Protein AF-A0A8B1NQU3-F1 (afdb_monomer_lite)

Structure (mmCIF, N/CA/C/O backbone):
data_AF-A0A8B1NQU3-F1
#
_entry.id   AF-A0A8B1NQU3-F1
#
loop_
_atom_site.group_PDB
_atom_site.id
_atom_site.type_symbol
_atom_site.label_atom_id
_atom_site.label_alt_id
_atom_site.label_comp_id
_atom_site.label_asym_id
_atom_site.label_entity_id
_atom_site.label_seq_id
_atom_site.pdbx_PDB_ins_code
_atom_site.Cartn_x
_atom_site.Cartn_y
_atom_site.Cartn_z
_atom_site.occupancy
_atom_site.B_iso_or_equiv
_atom_site.auth_seq_id
_atom_site.auth_comp_id
_atom_site.auth_asym_id
_atom_site.auth_atom_id
_atom_site.pdbx_PDB_model_num
ATOM 1 N N . MET A 1 1 ? -19.460 0.737 17.558 1.00 51.22 1 MET A N 1
ATOM 2 C CA . MET A 1 1 ? -18.807 1.732 16.682 1.00 51.22 1 MET A CA 1
ATOM 3 C C . MET A 1 1 ? -18.281 0.979 15.476 1.00 51.22 1 MET A C 1
ATOM 5 O O . MET A 1 1 ? -17.712 -0.087 15.680 1.00 51.22 1 MET A O 1
ATOM 9 N N . ALA A 1 2 ? -18.548 1.450 14.258 1.00 64.56 2 ALA A N 1
ATOM 10 C CA . ALA A 1 2 ? -17.930 0.870 13.068 1.00 64.56 2 ALA A CA 1
ATOM 11 C C . ALA A 1 2 ? -16.433 1.213 13.084 1.00 64.56 2 ALA A C 1
ATOM 13 O O . ALA A 1 2 ? -16.068 2.323 13.468 1.00 64.56 2 ALA A O 1
ATOM 14 N N . LEU A 1 3 ? -15.572 0.253 12.743 1.00 79.81 3 LEU A N 1
ATOM 15 C CA . LEU A 1 3 ? -14.156 0.536 12.529 1.00 79.81 3 LEU A CA 1
ATOM 16 C C . LEU A 1 3 ? -14.033 1.269 11.195 1.00 79.81 3 LEU A C 1
ATOM 18 O O . LEU A 1 3 ? -14.429 0.735 10.161 1.00 79.81 3 LEU A O 1
ATOM 22 N N . GLU A 1 4 ? -13.497 2.483 11.227 1.00 89.94 4 GLU A N 1
ATOM 23 C CA . GLU A 1 4 ? -13.292 3.309 10.040 1.00 89.94 4 GLU A CA 1
ATOM 24 C C . GLU A 1 4 ? -11.803 3.622 9.883 1.00 89.94 4 GLU A C 1
ATOM 26 O O . GLU A 1 4 ? -11.109 3.927 10.857 1.00 89.94 4 GLU A O 1
ATOM 31 N N . VAL A 1 5 ? -11.308 3.525 8.649 1.00 93.44 5 VAL A N 1
ATOM 32 C CA . VAL A 1 5 ? -9.937 3.911 8.291 1.00 93.44 5 VAL A CA 1
ATOM 33 C C . VAL A 1 5 ? -9.846 5.432 8.218 1.00 93.44 5 VAL A C 1
ATOM 35 O O . VAL A 1 5 ? -10.751 6.084 7.697 1.00 93.44 5 VAL A O 1
ATOM 38 N N . SER A 1 6 ? -8.741 5.992 8.710 1.00 94.12 6 SER A N 1
ATOM 39 C CA . SER A 1 6 ? -8.513 7.435 8.705 1.00 94.12 6 SER A CA 1
ATOM 40 C C . SER A 1 6 ? -8.539 8.013 7.280 1.00 94.12 6 SER A C 1
ATOM 42 O O . SER A 1 6 ? -7.846 7.498 6.395 1.00 94.12 6 SER A O 1
ATOM 44 N N . PRO A 1 7 ? -9.280 9.107 7.024 1.00 92.06 7 PRO A N 1
ATOM 45 C CA . PRO A 1 7 ? -9.211 9.808 5.745 1.00 92.06 7 PRO A CA 1
ATOM 46 C C . PRO A 1 7 ? -7.829 10.437 5.509 1.00 92.06 7 PRO A C 1
ATOM 48 O O . PRO A 1 7 ? -7.373 10.446 4.368 1.00 92.06 7 PRO A O 1
ATOM 51 N N . GLU A 1 8 ? -7.129 10.869 6.565 1.00 94.69 8 GLU A N 1
ATOM 52 C CA . GLU A 1 8 ? -5.767 11.426 6.479 1.00 94.69 8 GLU A CA 1
ATOM 53 C C . GLU A 1 8 ? -4.772 10.387 5.934 1.00 94.69 8 GLU A C 1
ATOM 55 O O . GLU A 1 8 ? -3.890 10.718 5.145 1.00 94.69 8 GLU A O 1
ATOM 60 N N . LEU A 1 9 ? -4.963 9.097 6.241 1.00 96.06 9 LEU A N 1
ATOM 61 C CA . LEU A 1 9 ? -4.114 8.037 5.690 1.00 96.06 9 LEU A CA 1
ATOM 62 C C . LEU A 1 9 ? -4.164 7.987 4.154 1.00 96.06 9 LEU A C 1
ATOM 64 O O . LEU A 1 9 ? -3.147 7.718 3.514 1.00 96.06 9 LEU A O 1
ATOM 68 N N . ARG A 1 10 ? -5.328 8.259 3.543 1.00 93.81 10 ARG A N 1
ATOM 69 C CA . ARG A 1 10 ? -5.454 8.315 2.073 1.00 93.81 10 ARG A CA 1
ATOM 70 C C . ARG A 1 10 ? -4.593 9.422 1.486 1.00 93.81 10 ARG A C 1
ATOM 72 O O . ARG A 1 10 ? -4.075 9.253 0.386 1.00 93.81 10 ARG A O 1
ATOM 79 N N . GLU A 1 11 ? -4.481 10.546 2.183 1.00 93.62 11 GLU A N 1
ATOM 80 C CA . GLU A 1 11 ? -3.682 11.686 1.743 1.00 93.62 11 GLU A CA 1
ATOM 81 C C . GLU A 1 11 ? -2.196 11.349 1.819 1.00 93.62 11 GLU A C 1
ATOM 83 O O . GLU A 1 11 ? -1.505 11.474 0.810 1.00 93.62 11 GLU A O 1
ATOM 88 N N . ILE A 1 12 ? -1.744 10.792 2.949 1.00 95.94 12 ILE A N 1
ATOM 89 C CA . ILE A 1 12 ? -0.355 10.347 3.132 1.00 95.94 12 ILE A CA 1
ATOM 90 C C . ILE A 1 12 ? 0.015 9.313 2.059 1.00 95.94 12 ILE A C 1
ATOM 92 O O . ILE A 1 12 ? 1.023 9.444 1.371 1.00 95.94 12 ILE A O 1
ATOM 96 N N . LEU A 1 13 ? -0.816 8.290 1.840 1.00 95.94 13 LEU A N 1
ATOM 97 C CA . LEU A 1 13 ? -0.531 7.255 0.841 1.00 95.94 13 LEU A CA 1
ATOM 98 C C . LEU A 1 13 ? -0.492 7.783 -0.602 1.00 95.94 13 LEU A C 1
ATOM 100 O O . LEU A 1 13 ? 0.149 7.166 -1.445 1.00 95.94 13 LEU A O 1
ATOM 104 N N . ARG A 1 14 ? -1.147 8.904 -0.918 1.00 94.50 14 ARG A N 1
ATOM 105 C CA . ARG A 1 14 ? -1.109 9.493 -2.270 1.00 94.50 14 ARG A CA 1
ATOM 106 C C . ARG A 1 14 ? 0.200 10.205 -2.590 1.00 94.50 14 ARG A C 1
ATOM 108 O O . ARG A 1 14 ? 0.474 10.436 -3.769 1.00 94.50 14 ARG A O 1
ATOM 115 N N . GLU A 1 15 ? 0.993 10.555 -1.583 1.00 95.31 15 GLU A N 1
ATOM 116 C CA . GLU A 1 15 ? 2.308 11.149 -1.806 1.00 95.31 15 GLU A CA 1
ATOM 117 C C . GLU A 1 15 ? 3.205 10.177 -2.591 1.00 95.31 15 GLU A C 1
ATOM 119 O O . GLU A 1 15 ? 3.279 8.991 -2.244 1.00 95.31 15 GLU A O 1
ATOM 124 N N . PRO A 1 16 ? 3.891 10.644 -3.651 1.00 95.38 16 PRO A N 1
ATOM 125 C CA . PRO A 1 16 ? 4.847 9.821 -4.377 1.00 95.38 16 PRO A CA 1
ATOM 126 C C . PRO A 1 16 ? 5.971 9.312 -3.470 1.00 95.38 16 PRO A C 1
ATOM 128 O O . PRO A 1 16 ? 6.428 10.016 -2.572 1.00 95.38 16 PRO A O 1
ATOM 131 N N . PHE A 1 17 ? 6.451 8.101 -3.740 1.00 95.31 17 PHE A N 1
ATOM 132 C CA . PHE A 1 17 ? 7.541 7.471 -2.995 1.00 95.31 17 PHE A CA 1
ATOM 133 C C . PHE A 1 17 ? 8.476 6.701 -3.937 1.00 95.31 17 PHE A C 1
ATOM 135 O O . PHE A 1 17 ? 8.124 6.404 -5.080 1.00 95.31 17 PHE A O 1
ATOM 142 N N . GLY A 1 18 ? 9.692 6.401 -3.476 1.00 91.25 18 GLY A N 1
ATOM 143 C CA . GLY A 1 18 ? 10.758 5.877 -4.338 1.00 91.25 18 GLY A CA 1
ATOM 144 C C . GLY A 1 18 ? 11.301 6.942 -5.302 1.00 91.25 18 GLY A C 1
ATOM 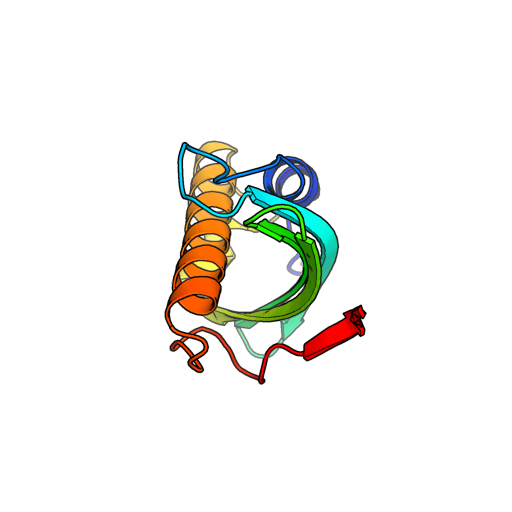145 O O . GLY A 1 18 ? 11.325 8.126 -4.974 1.00 91.25 18 GLY A O 1
ATOM 146 N N . GLY A 1 19 ? 11.742 6.529 -6.493 1.00 84.06 19 GLY A N 1
ATOM 147 C CA . GLY A 1 19 ? 12.132 7.448 -7.573 1.00 84.06 19 GLY A CA 1
ATOM 148 C C . GLY A 1 19 ? 13.547 8.035 -7.488 1.00 84.06 19 GLY A C 1
ATOM 149 O O . GLY A 1 19 ? 13.813 9.064 -8.105 1.00 84.06 19 GLY A O 1
ATOM 150 N N . GLY A 1 20 ? 14.456 7.400 -6.742 1.00 81.94 20 GLY A N 1
ATOM 151 C CA . GLY A 1 20 ? 15.888 7.729 -6.768 1.00 81.94 20 GLY A CA 1
ATOM 152 C C . GLY A 1 20 ? 16.592 7.258 -8.049 1.00 81.94 20 GLY A C 1
ATOM 153 O O . GLY A 1 20 ? 16.014 6.544 -8.868 1.00 81.94 20 GLY A O 1
ATOM 154 N N . GLU A 1 21 ? 17.867 7.614 -8.213 1.00 80.44 21 GLU A N 1
ATOM 155 C CA . GLU A 1 21 ? 18.668 7.189 -9.368 1.00 80.44 21 GLU A CA 1
ATOM 156 C C . GLU A 1 21 ? 18.670 5.654 -9.496 1.00 80.44 21 GLU A C 1
ATOM 158 O O . GLU A 1 21 ? 18.930 4.934 -8.531 1.00 80.44 21 GLU A O 1
ATOM 163 N N . GLY A 1 22 ? 18.286 5.150 -10.673 1.00 82.25 22 GLY A N 1
ATOM 164 C CA . GLY A 1 22 ? 18.177 3.713 -10.945 1.00 82.25 22 GLY A CA 1
ATOM 165 C C . GLY A 1 22 ? 16.995 2.989 -10.282 1.00 82.25 22 GLY A C 1
ATOM 166 O O . GLY A 1 22 ? 16.868 1.779 -10.474 1.00 82.25 22 GLY A O 1
ATOM 167 N N . ASN A 1 23 ? 16.117 3.691 -9.555 1.00 89.25 23 ASN A N 1
ATOM 168 C CA . ASN A 1 23 ? 15.001 3.100 -8.815 1.00 89.25 23 ASN A CA 1
ATOM 169 C C . ASN A 1 23 ? 13.628 3.488 -9.397 1.00 89.25 23 ASN A C 1
ATOM 171 O O . ASN A 1 23 ? 13.460 4.589 -9.922 1.00 89.25 23 ASN A O 1
ATOM 175 N N . PRO A 1 24 ? 12.625 2.599 -9.305 1.00 93.62 24 PRO A N 1
ATOM 176 C CA . PRO A 1 24 ? 11.250 2.907 -9.693 1.00 93.62 24 PRO A CA 1
ATOM 177 C C . PRO A 1 24 ? 10.645 4.012 -8.817 1.00 93.62 24 PRO A C 1
ATOM 179 O O . PRO A 1 24 ? 10.860 4.054 -7.604 1.00 93.62 24 PRO A O 1
ATOM 182 N N . GLY A 1 25 ? 9.877 4.906 -9.439 1.00 96.06 25 GLY A N 1
ATOM 183 C CA . GLY A 1 25 ? 9.006 5.863 -8.755 1.00 96.06 25 GLY A CA 1
ATOM 184 C C . GLY A 1 25 ? 7.582 5.327 -8.663 1.00 96.06 25 GLY A C 1
ATOM 185 O O . GLY A 1 25 ? 7.070 4.773 -9.633 1.00 96.06 25 GLY A O 1
ATOM 186 N N . PHE A 1 26 ? 6.929 5.509 -7.519 1.00 96.62 26 PHE A N 1
ATOM 187 C CA . PHE A 1 26 ? 5.595 4.981 -7.243 1.00 96.62 26 PHE A CA 1
ATOM 188 C C . PHE A 1 26 ? 4.629 6.103 -6.866 1.00 96.62 26 PHE A C 1
ATOM 190 O O . PHE A 1 26 ? 4.998 7.077 -6.210 1.00 96.62 26 PHE A O 1
ATOM 197 N N . SER A 1 27 ? 3.363 5.959 -7.255 1.00 96.88 27 SER A N 1
ATOM 198 C CA . SER A 1 27 ? 2.274 6.821 -6.783 1.00 96.88 27 SER A CA 1
ATOM 199 C C . SER A 1 27 ? 0.949 6.069 -6.798 1.00 96.88 27 SER A C 1
ATOM 201 O O . SER A 1 27 ? 0.630 5.398 -7.781 1.00 96.88 27 SER A O 1
ATOM 203 N N . PHE A 1 28 ? 0.149 6.191 -5.740 1.00 96.75 28 PHE A N 1
ATOM 204 C CA . PHE A 1 28 ? -1.203 5.637 -5.729 1.00 96.75 28 PHE A CA 1
ATOM 205 C C . PHE A 1 28 ? -2.197 6.608 -6.379 1.00 96.75 28 PHE A C 1
ATOM 207 O O . PHE A 1 28 ? -2.242 7.794 -6.058 1.00 96.75 28 PHE A O 1
ATOM 214 N N . ARG A 1 29 ? -3.017 6.094 -7.298 1.00 94.44 29 ARG A N 1
ATOM 215 C CA . ARG A 1 29 ? -4.103 6.821 -7.976 1.00 94.44 29 ARG A CA 1
ATOM 216 C C . ARG A 1 29 ? -5.432 6.615 -7.269 1.00 94.44 29 ARG A C 1
ATOM 218 O O . ARG A 1 29 ? -6.147 7.572 -6.981 1.00 94.44 29 ARG A O 1
ATOM 225 N N . GLU A 1 30 ? -5.718 5.364 -6.945 1.00 95.31 30 GLU A N 1
ATOM 226 C CA . GLU A 1 30 ? -6.930 4.935 -6.258 1.00 95.31 30 GLU A CA 1
ATOM 227 C C . GLU A 1 30 ? -6.534 4.060 -5.076 1.00 95.31 30 GLU A C 1
ATOM 229 O O . GLU A 1 30 ? -5.560 3.309 -5.154 1.00 95.31 30 GLU A O 1
ATOM 234 N N . ILE A 1 31 ? -7.264 4.196 -3.970 1.00 95.94 31 ILE A N 1
ATOM 235 C CA . ILE A 1 31 ? -7.050 3.412 -2.755 1.00 95.94 31 ILE A CA 1
ATOM 236 C C . ILE A 1 31 ? -8.425 3.057 -2.200 1.00 95.94 31 ILE A C 1
ATOM 238 O O . ILE A 1 31 ? -9.233 3.939 -1.887 1.00 95.94 31 ILE A O 1
ATOM 242 N N . GLU A 1 32 ? -8.684 1.766 -2.071 1.00 95.31 32 GLU A N 1
ATOM 243 C CA . GLU A 1 32 ? -9.871 1.214 -1.430 1.00 95.31 32 GLU A CA 1
ATOM 244 C C . GLU A 1 32 ? -9.457 0.516 -0.136 1.00 95.31 32 GLU A C 1
ATOM 246 O O . GLU A 1 32 ? -8.423 -0.148 -0.088 1.00 95.31 32 GLU A O 1
ATOM 251 N N . PHE A 1 33 ? -10.271 0.666 0.906 1.00 95.06 33 PHE A N 1
ATOM 252 C CA . PHE A 1 33 ? -10.068 0.012 2.193 1.00 95.06 33 PHE A CA 1
ATOM 253 C C . PHE A 1 33 ? -11.311 -0.779 2.560 1.00 95.06 33 PHE A C 1
ATOM 255 O O . PHE A 1 33 ? -12.422 -0.252 2.484 1.00 95.06 33 PHE A O 1
ATOM 262 N N . ILE A 1 34 ? -11.112 -2.020 2.985 1.00 93.75 34 ILE A N 1
ATOM 263 C CA . ILE A 1 34 ? -12.171 -2.912 3.442 1.00 93.75 34 ILE A CA 1
ATOM 264 C C . ILE A 1 34 ? -11.683 -3.561 4.735 1.00 93.75 34 ILE A C 1
ATOM 266 O O . ILE A 1 34 ? -10.687 -4.278 4.725 1.00 93.75 34 ILE A O 1
ATOM 270 N N . ILE A 1 35 ? -12.376 -3.309 5.846 1.00 92.38 35 ILE A N 1
ATOM 271 C CA . ILE A 1 35 ? -12.133 -4.021 7.105 1.00 92.38 35 ILE A CA 1
ATOM 272 C C . ILE A 1 35 ? -13.134 -5.172 7.186 1.00 92.38 35 ILE A C 1
ATOM 274 O O . ILE A 1 35 ? -14.341 -4.939 7.235 1.00 92.38 35 ILE A O 1
ATOM 278 N N . ALA A 1 36 ? -12.632 -6.403 7.197 1.00 89.00 36 ALA A N 1
ATOM 279 C CA . ALA A 1 36 ? -13.431 -7.618 7.319 1.00 89.00 36 ALA A CA 1
ATOM 280 C C . ALA A 1 36 ? -12.634 -8.686 8.075 1.00 89.00 36 ALA A C 1
ATOM 282 O O . ALA A 1 36 ? -11.415 -8.743 7.953 1.00 89.00 36 ALA A O 1
ATOM 283 N N . ASP A 1 37 ? -13.311 -9.510 8.878 1.00 86.94 37 ASP A N 1
ATOM 284 C CA . ASP A 1 37 ? -12.710 -10.658 9.577 1.00 86.94 37 ASP A CA 1
ATOM 285 C C . ASP A 1 37 ? -11.414 -10.344 10.351 1.00 86.94 37 ASP A C 1
ATOM 287 O O . ASP A 1 37 ? -10.471 -11.130 10.358 1.00 86.94 37 ASP A O 1
ATOM 291 N N . ARG A 1 38 ? -11.370 -9.182 11.025 1.00 88.75 38 ARG A N 1
ATOM 292 C CA . ARG A 1 38 ? -10.188 -8.686 11.764 1.00 88.75 38 ARG A CA 1
ATOM 293 C C . ARG A 1 38 ? -8.944 -8.535 10.883 1.00 88.75 38 ARG A C 1
ATOM 295 O O . ARG A 1 38 ? -7.821 -8.670 11.363 1.00 88.75 38 ARG A O 1
ATOM 302 N N . LYS A 1 39 ? -9.150 -8.200 9.610 1.00 92.56 39 LYS A N 1
ATOM 303 C CA . LYS A 1 39 ? -8.110 -7.795 8.668 1.00 92.56 39 LYS A CA 1
ATOM 304 C C . LYS A 1 39 ? -8.508 -6.517 7.954 1.00 92.56 39 LYS A C 1
ATOM 306 O O . LYS A 1 39 ? -9.692 -6.253 7.727 1.00 92.56 39 LYS A O 1
ATOM 311 N N . LEU A 1 40 ? -7.504 -5.747 7.561 1.00 95.00 40 LEU A N 1
ATOM 312 C CA . LEU A 1 40 ? -7.666 -4.644 6.629 1.00 95.00 40 LEU A CA 1
ATOM 313 C C . LEU A 1 40 ? -7.153 -5.076 5.261 1.00 95.00 40 LEU A C 1
ATOM 315 O O . LEU A 1 40 ? -5.957 -5.296 5.088 1.00 95.00 40 LEU A O 1
ATOM 319 N N . LEU A 1 41 ? -8.054 -5.135 4.286 1.00 95.62 41 LEU A N 1
ATOM 320 C CA . LEU A 1 41 ? -7.708 -5.216 2.877 1.00 95.62 41 LEU A CA 1
ATOM 321 C C . LEU A 1 41 ? -7.573 -3.795 2.318 1.00 95.62 41 LEU A C 1
ATOM 323 O O . LEU A 1 41 ? -8.529 -3.017 2.315 1.00 95.62 41 LEU A O 1
ATOM 327 N N . LEU A 1 42 ? -6.384 -3.475 1.824 1.00 95.81 42 LEU A N 1
ATOM 328 C CA . LEU A 1 42 ? -6.071 -2.278 1.058 1.00 95.81 42 LEU A CA 1
ATOM 329 C C . LEU A 1 42 ? -5.919 -2.686 -0.406 1.00 95.81 42 LEU A C 1
ATOM 331 O O . LEU A 1 42 ? -5.099 -3.538 -0.733 1.00 95.81 42 LEU A O 1
ATOM 335 N N . VAL A 1 43 ? -6.676 -2.068 -1.307 1.00 95.88 43 VAL A N 1
ATOM 336 C CA . VAL A 1 43 ? -6.477 -2.246 -2.750 1.00 95.88 43 VAL A CA 1
ATOM 337 C C . VAL A 1 43 ? -6.037 -0.926 -3.358 1.00 95.88 43 VAL A C 1
ATOM 339 O O . VAL A 1 43 ? -6.819 0.019 -3.448 1.00 95.88 43 VAL A O 1
ATOM 342 N N . GLY A 1 44 ? -4.766 -0.862 -3.750 1.00 95.75 44 GLY A N 1
ATOM 343 C CA . GLY A 1 44 ? -4.162 0.325 -4.338 1.00 95.75 44 GLY A CA 1
ATOM 344 C C . GLY A 1 44 ? -3.981 0.170 -5.843 1.00 95.75 44 GLY A C 1
ATOM 345 O O . GLY A 1 44 ? -3.457 -0.840 -6.307 1.00 95.75 44 GLY A O 1
ATOM 346 N N . VAL A 1 45 ? -4.377 1.176 -6.619 1.00 96.88 45 VAL A N 1
ATOM 347 C CA . VAL A 1 45 ? -3.973 1.305 -8.026 1.00 96.88 45 VAL A CA 1
ATOM 348 C C . VAL A 1 45 ? -2.725 2.176 -8.068 1.00 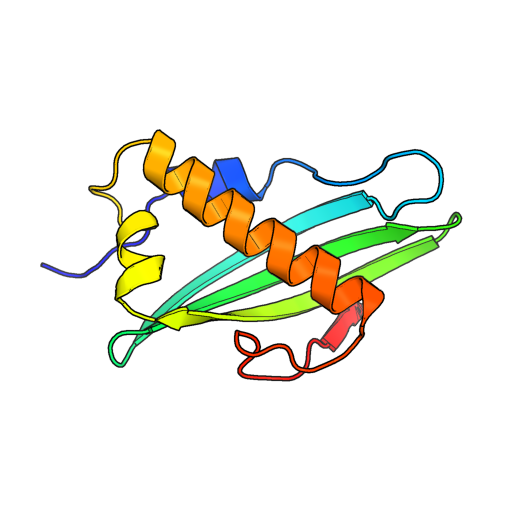96.88 45 VAL A C 1
ATOM 350 O O . VAL A 1 45 ? -2.810 3.394 -7.919 1.00 96.88 45 VAL A O 1
ATOM 353 N N . ALA A 1 46 ? -1.563 1.553 -8.228 1.00 96.19 46 ALA A N 1
ATOM 354 C CA . ALA A 1 46 ? -0.271 2.221 -8.264 1.00 96.19 46 ALA A CA 1
ATOM 355 C C . ALA A 1 46 ? 0.178 2.465 -9.709 1.00 96.19 46 ALA A C 1
ATOM 357 O O . ALA A 1 46 ? 0.167 1.553 -10.535 1.00 96.19 46 ALA A O 1
ATOM 358 N N . LYS A 1 47 ? 0.614 3.692 -10.003 1.00 96.62 47 LYS A N 1
ATOM 359 C CA . LYS A 1 47 ? 1.427 4.007 -11.179 1.00 96.62 47 LYS A CA 1
ATOM 360 C C . LYS A 1 47 ? 2.897 3.867 -10.794 1.00 96.62 47 LYS A C 1
ATOM 362 O O . LYS A 1 47 ? 3.320 4.453 -9.796 1.00 96.62 47 LYS A O 1
ATOM 367 N N . ILE A 1 48 ? 3.646 3.131 -11.603 1.00 95.56 48 ILE A N 1
ATOM 368 C CA . ILE A 1 48 ? 5.053 2.806 -11.397 1.00 95.56 48 ILE A CA 1
ATOM 369 C C . ILE A 1 48 ? 5.833 3.294 -12.610 1.00 95.56 48 ILE A C 1
ATOM 371 O O . ILE A 1 48 ? 5.604 2.833 -13.724 1.00 95.56 48 ILE A O 1
ATOM 375 N N . SER A 1 49 ? 6.732 4.243 -12.390 1.00 93.94 49 SER A N 1
ATOM 376 C CA . SER A 1 49 ? 7.577 4.840 -13.421 1.00 93.94 49 SER A CA 1
ATOM 377 C C . SER A 1 49 ? 8.985 4.264 -13.307 1.00 93.94 49 SER A C 1
ATOM 379 O O . SER A 1 49 ? 9.655 4.463 -12.292 1.00 93.94 49 SER A O 1
ATOM 381 N N . TYR A 1 50 ? 9.445 3.543 -14.330 1.00 91.69 50 TYR A N 1
ATOM 382 C CA . TYR A 1 50 ? 10.759 2.899 -14.341 1.00 91.69 50 TYR A CA 1
ATOM 383 C C . TYR A 1 50 ? 11.348 2.829 -15.756 1.00 91.69 50 TYR A C 1
ATOM 385 O O . TYR A 1 50 ? 10.661 2.462 -16.708 1.00 91.69 50 TYR A O 1
ATOM 393 N N . GLN A 1 51 ? 12.632 3.185 -15.898 1.00 87.31 51 GLN A N 1
ATOM 394 C CA . GLN A 1 51 ? 13.403 3.098 -17.154 1.00 87.31 51 GLN A CA 1
ATOM 395 C C . GLN A 1 51 ? 12.704 3.713 -18.388 1.00 87.31 51 GLN A C 1
ATOM 397 O O . GLN A 1 51 ? 12.745 3.165 -19.485 1.00 87.31 51 GLN A O 1
ATOM 402 N N . GLY A 1 52 ? 12.047 4.865 -18.214 1.00 82.81 52 GLY A N 1
ATOM 403 C CA . GLY A 1 52 ? 11.351 5.558 -19.306 1.00 82.81 52 GLY A CA 1
ATOM 404 C C . GLY A 1 52 ? 10.003 4.943 -19.698 1.00 82.81 52 GLY A C 1
ATOM 405 O O . GLY A 1 52 ? 9.420 5.356 -20.698 1.00 82.81 52 GLY A O 1
ATOM 406 N N . SER A 1 53 ? 9.499 3.988 -18.915 1.00 88.19 53 SER A N 1
ATOM 407 C CA . SER A 1 53 ? 8.169 3.401 -19.069 1.00 88.19 53 SER A CA 1
ATOM 408 C C . SER A 1 53 ? 7.319 3.621 -17.821 1.00 88.19 53 SER A C 1
ATOM 410 O O . SER A 1 53 ? 7.835 3.683 -16.703 1.00 88.19 53 SER A O 1
ATOM 412 N N . ASP A 1 54 ? 6.012 3.738 -18.033 1.00 93.38 54 ASP A N 1
ATOM 413 C CA . ASP A 1 54 ? 5.019 3.799 -16.971 1.00 93.38 54 ASP A CA 1
ATOM 414 C C . ASP A 1 54 ? 4.170 2.529 -17.014 1.00 93.38 54 ASP A C 1
ATOM 416 O O . ASP A 1 54 ? 3.623 2.180 -18.060 1.00 93.38 54 ASP A O 1
ATOM 420 N N . GLU A 1 55 ? 4.021 1.870 -15.869 1.00 95.06 55 GLU A N 1
ATOM 421 C CA . GLU A 1 55 ? 3.111 0.744 -15.685 1.00 95.06 55 GLU A CA 1
ATOM 422 C C . GLU A 1 55 ? 2.071 1.074 -14.614 1.00 95.06 55 GLU A C 1
ATOM 424 O O . GLU A 1 55 ? 2.369 1.712 -13.605 1.00 95.06 55 GLU A O 1
ATOM 429 N N . THR A 1 56 ? 0.840 0.611 -14.799 1.00 96.06 56 THR A N 1
ATOM 430 C CA . THR A 1 56 ? -0.231 0.745 -13.808 1.00 96.06 56 THR A CA 1
ATOM 431 C C . THR A 1 56 ? -0.625 -0.624 -13.282 1.00 96.06 56 THR A C 1
ATOM 433 O O . THR A 1 56 ? -0.932 -1.534 -14.052 1.00 96.06 56 THR A O 1
ATOM 436 N N . TRP A 1 57 ? -0.656 -0.766 -11.961 1.00 96.38 57 TRP A N 1
ATOM 437 C CA . TRP A 1 57 ? -0.894 -2.031 -11.279 1.00 96.38 57 TRP A CA 1
ATOM 438 C C . TRP A 1 57 ? -1.955 -1.888 -10.195 1.00 96.38 57 TRP A C 1
ATOM 440 O O . TRP A 1 57 ? -1.924 -0.955 -9.401 1.00 96.38 57 TRP A O 1
ATOM 450 N N . ARG A 1 58 ? -2.879 -2.849 -10.134 1.00 96.06 58 ARG A N 1
ATOM 451 C CA . ARG A 1 58 ? -3.776 -3.049 -8.993 1.00 96.06 58 ARG A CA 1
ATOM 452 C C . ARG A 1 58 ? -3.091 -3.993 -8.011 1.00 96.06 58 ARG A C 1
ATOM 454 O O . ARG A 1 58 ? -2.859 -5.153 -8.353 1.00 96.06 58 ARG A O 1
ATOM 461 N N . ILE A 1 59 ? -2.778 -3.498 -6.821 1.00 94.88 59 ILE A N 1
ATOM 462 C CA . ILE A 1 59 ? -2.002 -4.191 -5.792 1.00 94.88 59 ILE A CA 1
ATOM 463 C C .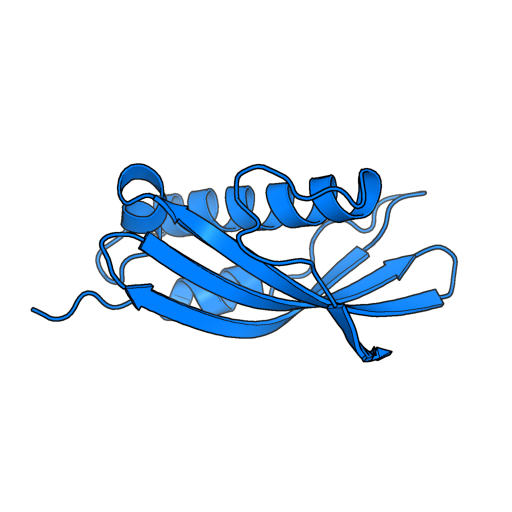 ILE A 1 59 ? -2.885 -4.359 -4.547 1.00 94.88 59 ILE A C 1
ATOM 465 O O . ILE A 1 59 ? -3.206 -3.364 -3.891 1.00 94.88 59 ILE A O 1
ATOM 469 N N . PRO A 1 60 ? -3.328 -5.587 -4.239 1.00 95.06 60 PRO A N 1
ATOM 470 C CA . PRO A 1 60 ? -4.033 -5.883 -3.003 1.00 95.06 60 PRO A CA 1
ATOM 471 C C . PRO A 1 60 ? -3.036 -6.198 -1.879 1.00 95.06 60 PRO A C 1
ATOM 473 O O . PRO A 1 60 ? -2.127 -7.007 -2.054 1.00 95.06 60 PRO A O 1
ATOM 476 N N . LEU A 1 61 ? -3.245 -5.587 -0.718 1.00 95.25 61 LEU A N 1
ATOM 477 C CA . LEU A 1 61 ? -2.488 -5.793 0.511 1.00 95.25 61 LEU A CA 1
ATOM 478 C C . LEU A 1 61 ? -3.447 -6.123 1.657 1.00 95.25 61 LEU A C 1
ATOM 480 O O . LEU A 1 61 ? -4.512 -5.524 1.760 1.00 95.25 61 LEU A O 1
ATOM 484 N N . SER A 1 62 ? -3.080 -7.060 2.520 1.00 95.25 62 SER A N 1
ATOM 485 C CA . SER A 1 62 ? -3.829 -7.468 3.703 1.00 95.25 62 SER A CA 1
ATOM 486 C C . SER A 1 62 ? -2.968 -7.264 4.936 1.00 95.25 62 SER A C 1
ATOM 488 O O . SER A 1 62 ? -1.829 -7.715 4.966 1.00 95.25 62 SER A O 1
ATOM 490 N N . PHE A 1 63 ? -3.548 -6.651 5.960 1.00 94.62 63 PHE A N 1
ATOM 491 C CA . PHE A 1 63 ? -2.891 -6.384 7.233 1.00 94.62 63 PHE A CA 1
ATOM 492 C C . PHE A 1 63 ? -3.704 -6.990 8.371 1.00 94.62 63 PHE A C 1
ATOM 494 O O . PHE A 1 63 ? -4.933 -6.858 8.398 1.00 94.62 63 PHE A O 1
ATOM 501 N N . GLU A 1 64 ? -3.021 -7.660 9.296 1.00 93.81 64 GLU A N 1
ATOM 502 C CA . GLU A 1 64 ? -3.634 -8.189 10.514 1.00 93.81 64 GLU A CA 1
ATOM 503 C C . GLU A 1 64 ? -4.011 -7.045 11.467 1.00 93.81 64 GLU A C 1
ATOM 505 O O . GLU A 1 64 ? -3.590 -5.896 11.307 1.00 93.81 64 GLU A O 1
ATOM 510 N N . GLU A 1 65 ? -4.830 -7.350 12.474 1.00 92.69 65 GLU A N 1
ATOM 511 C CA . GLU A 1 65 ? -5.320 -6.346 13.424 1.00 92.69 65 GLU A CA 1
ATOM 512 C C . GLU A 1 65 ? -4.229 -5.582 14.165 1.00 92.69 65 GLU A C 1
ATOM 514 O O . GLU A 1 65 ? -4.407 -4.397 14.445 1.00 92.69 65 GLU A O 1
ATOM 519 N N . GLU A 1 66 ? -3.109 -6.230 14.468 1.00 91.25 66 GLU A N 1
ATOM 520 C CA . GLU A 1 66 ? -1.977 -5.574 15.119 1.00 91.25 66 GLU A CA 1
ATOM 521 C C . GLU A 1 66 ? -1.469 -4.378 14.301 1.00 91.25 66 GLU A C 1
ATOM 523 O O . GLU A 1 66 ? -1.299 -3.289 14.851 1.00 91.25 66 GLU A O 1
ATOM 528 N N . ASP A 1 67 ? -1.365 -4.546 12.981 1.00 91.69 67 ASP A N 1
ATOM 529 C CA . ASP A 1 67 ? -0.868 -3.520 12.070 1.00 91.69 67 ASP A CA 1
ATOM 530 C C . ASP A 1 67 ? -1.956 -2.502 11.708 1.00 91.69 67 ASP A C 1
ATOM 532 O O . ASP A 1 67 ? -1.740 -1.289 11.797 1.00 91.69 67 ASP A O 1
ATOM 536 N N . TYR A 1 68 ? -3.161 -2.953 11.324 1.00 93.25 68 TYR A N 1
ATOM 537 C CA . TYR A 1 68 ? -4.178 -2.020 10.820 1.00 93.25 68 TYR A CA 1
ATOM 538 C C . TYR A 1 68 ? -4.776 -1.123 11.901 1.00 93.25 68 TYR A C 1
ATOM 540 O O . TYR A 1 68 ? -5.377 -0.099 11.570 1.00 93.25 68 TYR A O 1
ATOM 548 N N . ARG A 1 69 ? -4.598 -1.438 13.191 1.00 93.69 69 ARG A N 1
ATOM 549 C CA . ARG A 1 69 ? -4.948 -0.510 14.280 1.00 93.69 69 ARG A CA 1
ATOM 550 C C . ARG A 1 69 ? -4.298 0.858 14.081 1.00 93.69 69 ARG A C 1
ATOM 552 O O . ARG A 1 69 ? -4.933 1.872 14.364 1.00 93.69 69 ARG A O 1
ATOM 559 N N . ALA A 1 70 ? -3.094 0.908 13.513 1.00 95.06 70 ALA A N 1
ATOM 560 C CA . ALA A 1 70 ? -2.416 2.157 13.189 1.00 95.06 70 ALA A CA 1
ATOM 561 C C . ALA A 1 70 ? -3.128 2.975 12.094 1.00 95.06 70 ALA A C 1
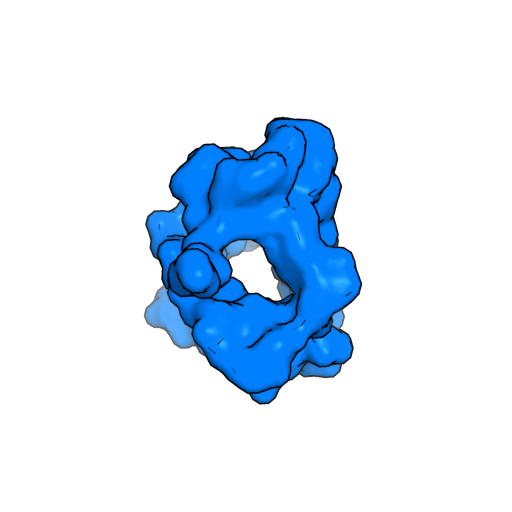ATOM 563 O O . ALA A 1 70 ? -2.966 4.187 12.070 1.00 95.06 70 ALA A O 1
ATOM 564 N N . ALA A 1 71 ? -3.961 2.350 11.252 1.00 95.00 71 ALA A N 1
ATOM 565 C CA . ALA A 1 71 ? -4.701 2.976 10.152 1.00 95.00 71 ALA A CA 1
ATOM 566 C C . ALA A 1 71 ? -6.091 3.525 10.538 1.00 95.00 71 ALA A C 1
ATOM 568 O O . ALA A 1 71 ? -6.756 4.159 9.714 1.00 95.00 71 ALA A O 1
ATOM 569 N N . LEU A 1 72 ? -6.572 3.256 11.756 1.00 95.56 72 LEU A N 1
ATOM 570 C CA . LEU A 1 72 ? -7.916 3.651 12.194 1.00 95.56 72 LEU A CA 1
ATOM 571 C C . LEU A 1 72 ? -8.058 5.173 12.351 1.00 95.56 72 LEU A C 1
ATOM 573 O O . LEU A 1 72 ? -7.095 5.879 12.636 1.00 95.56 72 LEU A O 1
ATOM 577 N N . ALA A 1 73 ? -9.283 5.685 12.219 1.00 93.56 73 ALA A N 1
ATOM 578 C CA . ALA A 1 73 ? -9.590 7.118 12.301 1.00 93.56 73 ALA A CA 1
ATOM 579 C C . ALA A 1 73 ? -9.205 7.780 13.639 1.00 93.56 73 ALA A C 1
ATOM 581 O O . ALA A 1 73 ? -8.989 8.986 13.689 1.00 93.56 73 ALA A O 1
ATOM 582 N N . SER A 1 74 ? -9.106 7.006 14.721 1.00 92.44 74 SER A N 1
ATOM 583 C CA . SER A 1 74 ? -8.674 7.487 16.039 1.00 92.44 74 SER A CA 1
ATOM 584 C C . SER A 1 74 ? -7.154 7.523 16.222 1.00 92.44 74 SER A C 1
ATOM 586 O O . SER A 1 74 ? -6.683 7.941 17.280 1.00 92.44 74 SER A O 1
ATOM 588 N N . SER A 1 75 ? -6.388 7.013 15.258 1.00 95.31 75 SER A N 1
ATOM 589 C CA . SER A 1 75 ? -4.943 6.865 15.393 1.00 95.31 75 SER A CA 1
ATOM 590 C C . SER A 1 75 ? -4.226 8.196 15.171 1.00 95.31 75 SER A C 1
ATOM 592 O O . SER A 1 75 ? -4.617 8.976 14.302 1.00 95.31 75 SER A O 1
ATOM 594 N N . PRO A 1 76 ? -3.177 8.489 15.956 1.00 96.12 76 PRO A N 1
ATOM 595 C CA . PRO A 1 76 ? -2.431 9.729 15.814 1.00 96.12 76 PRO A CA 1
ATOM 596 C C . PRO A 1 76 ? -1.618 9.718 14.515 1.00 96.12 76 PRO A C 1
ATOM 598 O O . PRO A 1 76 ? -1.201 8.659 14.043 1.00 96.12 76 PRO A O 1
ATOM 601 N N . ARG A 1 77 ? -1.313 10.904 13.978 1.00 95.00 77 ARG A N 1
ATOM 602 C CA . ARG A 1 77 ? -0.572 11.057 12.717 1.00 95.00 77 ARG A CA 1
ATOM 603 C C . ARG A 1 77 ? 0.712 10.212 12.609 1.00 95.00 77 ARG A C 1
ATOM 605 O O . ARG A 1 77 ? 0.857 9.552 11.586 1.00 95.00 77 ARG A O 1
ATOM 612 N N . PRO A 1 78 ? 1.590 10.112 13.631 1.00 97.19 78 PRO A N 1
ATOM 613 C CA . PRO A 1 78 ? 2.769 9.244 13.549 1.00 97.19 78 PRO A CA 1
ATOM 614 C C . PRO A 1 78 ? 2.447 7.760 13.309 1.00 97.19 78 PRO A C 1
ATOM 616 O O . PRO A 1 78 ? 3.220 7.060 12.663 1.00 97.19 78 PRO A O 1
ATOM 619 N N . ALA A 1 79 ? 1.302 7.268 13.797 1.00 97.12 79 ALA A N 1
ATOM 620 C CA . ALA A 1 79 ? 0.857 5.900 13.532 1.00 97.12 79 ALA A CA 1
ATOM 621 C C . ALA A 1 79 ? 0.361 5.740 12.085 1.00 97.12 79 ALA A C 1
ATOM 623 O O . ALA A 1 79 ? 0.655 4.732 11.446 1.00 97.12 79 ALA A O 1
ATOM 624 N N . LEU A 1 80 ? -0.326 6.752 11.543 1.00 97.44 80 LEU A N 1
ATOM 625 C CA . LEU A 1 80 ? -0.730 6.778 10.133 1.00 97.44 80 LEU A CA 1
ATOM 626 C C . LEU A 1 80 ? 0.492 6.816 9.204 1.00 97.44 80 LEU A C 1
ATOM 628 O O . LEU A 1 80 ? 0.531 6.095 8.211 1.00 97.44 80 LEU A O 1
ATOM 632 N N . GLU A 1 81 ? 1.500 7.623 9.544 1.00 97.06 81 GLU A N 1
ATOM 633 C CA . GLU A 1 81 ? 2.768 7.722 8.811 1.00 97.06 81 GLU A CA 1
ATOM 634 C C . GLU A 1 81 ? 3.543 6.400 8.850 1.00 97.06 81 GLU A C 1
ATOM 636 O O . GLU A 1 81 ? 4.011 5.935 7.809 1.00 97.06 81 GLU A O 1
ATOM 641 N N . TRP A 1 82 ? 3.610 5.751 10.018 1.00 97.12 82 TRP A N 1
ATOM 642 C CA . TRP A 1 82 ? 4.180 4.409 10.146 1.00 97.12 82 TRP A CA 1
ATOM 643 C C . TRP A 1 82 ? 3.434 3.389 9.277 1.00 97.12 82 TRP A C 1
ATOM 645 O O . TRP A 1 82 ? 4.059 2.663 8.509 1.00 97.12 82 TRP A O 1
ATOM 655 N N . PHE A 1 83 ? 2.100 3.365 9.324 1.00 97.25 83 PHE A N 1
ATOM 656 C CA . PHE A 1 83 ? 1.320 2.429 8.514 1.00 97.25 83 PHE A CA 1
ATOM 657 C C . PHE A 1 83 ? 1.516 2.684 7.011 1.00 97.25 83 PHE A C 1
ATOM 659 O O . PHE A 1 83 ? 1.683 1.750 6.226 1.00 97.25 83 PHE A O 1
ATOM 666 N N . ALA A 1 84 ? 1.555 3.953 6.595 1.00 97.19 84 ALA A N 1
ATOM 667 C CA . ALA A 1 84 ? 1.839 4.319 5.214 1.00 97.19 84 ALA A CA 1
ATOM 668 C C . ALA A 1 84 ? 3.240 3.872 4.769 1.00 97.19 84 ALA A C 1
ATOM 670 O O . ALA A 1 84 ? 3.392 3.398 3.644 1.00 97.19 84 ALA A O 1
ATOM 671 N N . MET A 1 85 ? 4.249 3.982 5.639 1.00 96.44 85 MET A N 1
ATOM 672 C CA . MET A 1 85 ? 5.593 3.453 5.390 1.00 96.44 85 MET A CA 1
ATOM 673 C C . MET A 1 85 ? 5.554 1.938 5.148 1.00 96.44 85 MET A C 1
ATOM 675 O O . MET A 1 85 ? 6.055 1.494 4.118 1.00 96.44 85 MET A O 1
ATOM 679 N N . VAL A 1 86 ? 4.871 1.170 6.005 1.00 95.50 86 VAL A N 1
ATOM 680 C CA . VAL A 1 86 ? 4.722 -0.290 5.841 1.00 95.50 86 VAL A CA 1
ATOM 681 C C . VAL A 1 86 ? 4.063 -0.638 4.501 1.00 95.50 86 VAL A C 1
ATOM 683 O O . VAL A 1 86 ? 4.545 -1.506 3.771 1.00 95.50 86 VAL A O 1
ATOM 686 N N . VAL A 1 87 ? 2.988 0.060 4.119 1.00 95.75 87 VAL A N 1
ATOM 687 C CA . VAL A 1 87 ? 2.328 -0.133 2.813 1.00 95.75 87 VAL A CA 1
ATOM 688 C C . VAL A 1 87 ? 3.296 0.124 1.655 1.00 95.75 87 VAL A C 1
ATOM 690 O O . VAL A 1 87 ? 3.357 -0.667 0.712 1.00 95.75 87 VAL A O 1
ATOM 693 N N . ARG A 1 88 ? 4.053 1.227 1.714 1.00 95.44 88 ARG A N 1
ATOM 694 C CA . ARG A 1 88 ? 5.017 1.616 0.672 1.00 95.44 88 ARG A CA 1
ATOM 695 C C . ARG A 1 88 ? 6.137 0.583 0.538 1.00 95.44 88 ARG A C 1
ATOM 697 O O . ARG A 1 88 ? 6.465 0.211 -0.586 1.00 95.44 88 ARG A O 1
ATOM 704 N N . GLU A 1 89 ? 6.666 0.084 1.653 1.00 93.12 89 GLU A N 1
ATOM 705 C CA . GLU A 1 89 ? 7.685 -0.973 1.672 1.00 93.12 89 GLU A CA 1
ATOM 706 C C . GLU A 1 89 ? 7.178 -2.259 1.016 1.00 93.12 89 GLU A C 1
ATOM 708 O O . GLU A 1 89 ? 7.838 -2.771 0.115 1.00 93.12 89 GLU A O 1
ATOM 713 N N . ASN A 1 90 ? 5.964 -2.710 1.354 1.00 93.62 90 ASN A N 1
ATOM 714 C CA . ASN A 1 90 ? 5.365 -3.899 0.736 1.00 93.62 90 ASN A 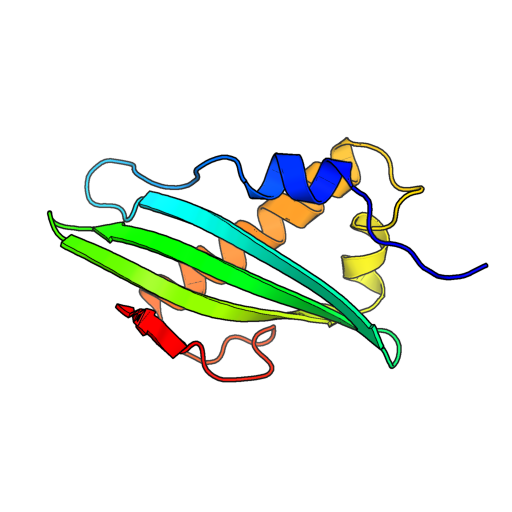CA 1
ATOM 715 C C . ASN A 1 90 ? 5.199 -3.747 -0.789 1.00 93.62 90 ASN A C 1
ATOM 717 O O . ASN A 1 90 ? 5.395 -4.704 -1.537 1.00 93.62 90 ASN A O 1
ATOM 721 N N . VAL A 1 91 ? 4.847 -2.550 -1.277 1.00 93.81 91 VAL A N 1
ATOM 722 C CA . VAL A 1 91 ? 4.750 -2.287 -2.725 1.00 93.81 91 VAL A CA 1
ATOM 723 C C . VAL A 1 91 ? 6.119 -2.285 -3.400 1.00 93.81 91 VAL A C 1
ATOM 725 O O . VAL A 1 91 ? 6.252 -2.844 -4.491 1.00 93.81 91 VAL A O 1
ATOM 728 N N . ILE A 1 92 ? 7.125 -1.666 -2.778 1.00 92.75 92 ILE A N 1
ATOM 729 C CA . ILE A 1 92 ? 8.498 -1.644 -3.300 1.00 92.75 92 ILE A CA 1
ATOM 730 C C . ILE A 1 92 ? 9.039 -3.071 -3.382 1.00 92.75 92 ILE A C 1
ATOM 732 O O . ILE A 1 92 ? 9.509 -3.490 -4.441 1.00 92.75 92 ILE A O 1
ATOM 736 N N . GLU A 1 93 ? 8.936 -3.826 -2.290 1.00 91.56 93 GLU A N 1
ATOM 737 C CA . GLU A 1 93 ? 9.410 -5.205 -2.212 1.00 91.56 93 GLU A CA 1
ATOM 738 C C . GLU A 1 93 ? 8.738 -6.071 -3.277 1.00 91.56 93 GLU A C 1
ATOM 740 O O . GLU A 1 93 ? 9.428 -6.682 -4.097 1.00 91.56 93 GLU A O 1
ATOM 745 N N . TRP A 1 94 ? 7.407 -6.017 -3.374 1.00 92.06 94 TRP A N 1
ATOM 746 C CA . TRP A 1 94 ? 6.683 -6.728 -4.422 1.00 92.06 94 TRP A CA 1
ATOM 747 C C . TRP A 1 94 ? 7.126 -6.334 -5.829 1.00 92.06 94 TRP A C 1
ATOM 749 O O . TRP A 1 94 ? 7.224 -7.198 -6.699 1.00 92.06 94 TRP A O 1
ATOM 759 N N . TRP A 1 95 ? 7.390 -5.057 -6.103 1.00 91.69 95 TRP A N 1
ATOM 760 C CA . TRP A 1 95 ? 7.845 -4.658 -7.433 1.00 91.69 95 TRP A CA 1
ATOM 761 C C . TRP A 1 95 ? 9.187 -5.312 -7.793 1.00 91.69 95 TRP A C 1
ATOM 763 O O . TRP A 1 95 ? 9.381 -5.737 -8.937 1.00 91.69 95 TRP A O 1
ATOM 773 N N . HIS A 1 96 ? 10.094 -5.429 -6.823 1.00 88.81 96 HIS A N 1
ATOM 774 C CA . HIS A 1 96 ? 11.399 -6.051 -7.022 1.00 88.81 96 HIS A CA 1
ATOM 775 C C . HIS A 1 96 ? 11.332 -7.579 -7.091 1.00 88.81 96 HIS A C 1
ATOM 777 O O . HIS A 1 96 ? 12.031 -8.177 -7.911 1.00 88.81 96 HIS A O 1
ATOM 783 N N . THR A 1 97 ? 10.500 -8.222 -6.269 1.00 88.75 97 THR A N 1
ATOM 784 C CA . THR A 1 97 ? 10.433 -9.690 -6.203 1.00 88.75 97 THR A CA 1
ATOM 785 C C . THR A 1 97 ? 9.429 -10.280 -7.186 1.00 88.75 97 THR A C 1
ATOM 787 O O . THR A 1 97 ? 9.609 -11.407 -7.653 1.00 88.75 97 THR A O 1
ATOM 790 N N . ARG A 1 98 ? 8.369 -9.531 -7.509 1.00 85.94 98 ARG A N 1
ATOM 791 C CA . ARG A 1 98 ? 7.161 -9.979 -8.226 1.00 85.94 98 ARG A CA 1
ATOM 792 C C . ARG A 1 98 ? 6.513 -11.215 -7.606 1.00 85.94 98 ARG A C 1
ATOM 794 O O . ARG A 1 98 ? 5.789 -11.943 -8.287 1.00 85.94 98 ARG A O 1
ATOM 801 N N . ARG A 1 99 ? 6.776 -11.464 -6.323 1.00 78.75 99 ARG A N 1
ATOM 802 C CA . ARG A 1 99 ? 6.253 -12.611 -5.580 1.00 78.75 99 ARG A CA 1
ATOM 803 C C . ARG A 1 99 ? 5.018 -12.212 -4.792 1.00 78.75 99 ARG A C 1
ATOM 805 O O . ARG A 1 99 ? 4.795 -11.045 -4.497 1.00 78.75 99 ARG A O 1
ATOM 812 N N . LEU A 1 100 ? 4.215 -13.214 -4.452 1.00 71.56 100 LEU A N 1
ATOM 813 C CA . LEU A 1 100 ? 3.223 -13.075 -3.395 1.00 71.56 100 LEU A CA 1
ATOM 814 C C . LEU A 1 100 ? 3.989 -13.029 -2.066 1.00 71.56 100 LEU A C 1
ATOM 816 O O . LEU A 1 100 ? 4.411 -14.063 -1.554 1.00 71.56 100 LEU A O 1
ATOM 820 N N . GLU A 1 101 ? 4.244 -11.815 -1.592 1.00 65.69 101 GLU A N 1
ATOM 821 C CA . GLU A 1 101 ? 4.770 -11.500 -0.258 1.00 65.69 101 GLU A CA 1
ATOM 822 C C . GLU A 1 101 ? 3.667 -11.746 0.794 1.00 65.69 101 GLU A C 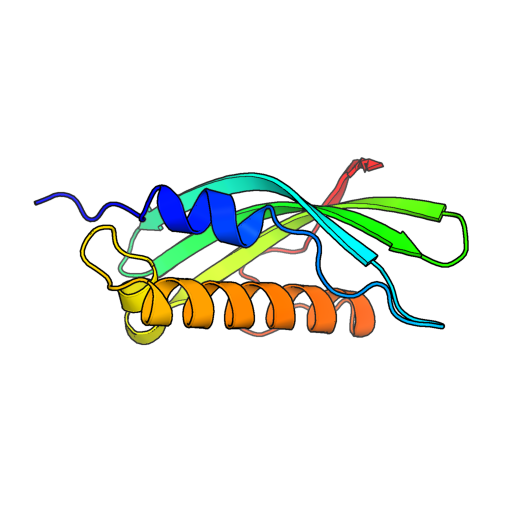1
ATOM 824 O O . GLU A 1 101 ? 2.484 -11.749 0.430 1.00 65.69 101 GLU A O 1
ATOM 829 N N . PRO A 1 102 ? 3.986 -11.959 2.087 1.00 67.06 102 PRO A N 1
ATOM 830 C CA . PRO A 1 102 ? 3.021 -12.462 3.076 1.00 67.06 102 PRO A CA 1
ATOM 831 C C . PRO A 1 102 ? 1.747 -11.614 3.209 1.00 67.06 102 PRO A C 1
ATOM 833 O O . PRO A 1 102 ? 0.684 -12.148 3.522 1.00 67.06 102 PRO A O 1
ATOM 836 N N . ASN A 1 103 ? 1.831 -10.319 2.900 1.00 79.88 103 ASN A N 1
ATOM 837 C CA . ASN A 1 103 ? 0.709 -9.387 2.967 1.00 79.88 103 ASN A CA 1
ATOM 838 C C . ASN A 1 103 ? -0.065 -9.260 1.646 1.00 79.88 103 ASN A C 1
ATOM 840 O O . ASN A 1 103 ? -0.917 -8.388 1.540 1.00 79.88 103 ASN A O 1
ATOM 844 N N . MET A 1 104 ? 0.187 -10.082 0.624 1.00 83.75 104 MET A N 1
ATOM 845 C CA . MET A 1 104 ? -0.547 -10.051 -0.648 1.00 83.75 104 MET A CA 1
ATOM 846 C C . MET A 1 104 ? -1.546 -11.207 -0.746 1.00 83.75 104 MET A C 1
ATOM 848 O O . MET A 1 104 ? -1.186 -12.298 -1.191 1.00 83.75 104 MET A O 1
ATOM 852 N N . PRO A 1 105 ? -2.826 -10.992 -0.387 1.00 81.56 105 PRO A N 1
ATOM 853 C CA . PRO A 1 105 ? -3.827 -12.060 -0.399 1.00 81.56 105 PRO A CA 1
ATOM 854 C C . PRO A 1 105 ? -4.164 -12.540 -1.817 1.00 81.56 105 PRO A C 1
ATOM 856 O O . PRO A 1 105 ? -4.646 -13.657 -1.995 1.00 81.56 105 PRO A O 1
ATOM 859 N N . PHE A 1 106 ? -3.916 -11.704 -2.831 1.00 84.50 106 PHE A N 1
ATOM 860 C CA . PHE A 1 106 ? -4.155 -12.016 -4.235 1.00 84.50 106 PHE A CA 1
ATOM 861 C C . PHE A 1 106 ? -3.006 -11.493 -5.107 1.00 84.50 106 PHE A C 1
ATOM 863 O O . PHE A 1 106 ? -2.344 -10.524 -4.731 1.00 84.50 106 PHE A O 1
ATOM 870 N N . PRO A 1 107 ? -2.784 -12.070 -6.301 1.00 86.31 107 PRO A N 1
ATOM 871 C CA . PRO A 1 107 ? -1.806 -11.539 -7.241 1.00 86.31 107 PRO A CA 1
ATOM 872 C C . PRO A 1 107 ? -2.126 -10.103 -7.648 1.00 86.31 107 PRO A C 1
ATOM 874 O O . PRO A 1 107 ? -3.258 -9.782 -8.020 1.00 86.31 107 PRO A O 1
ATOM 877 N N . ALA A 1 108 ? -1.103 -9.251 -7.641 1.00 90.50 108 ALA A N 1
ATOM 878 C CA . ALA A 1 108 ? -1.193 -7.943 -8.266 1.00 90.50 108 ALA A CA 1
ATOM 879 C C . ALA A 1 108 ? -1.443 -8.089 -9.775 1.00 90.50 108 ALA A C 1
ATOM 881 O O . ALA A 1 108 ? -0.909 -8.985 -10.436 1.00 90.50 108 ALA A O 1
ATOM 882 N N . ARG A 1 109 ? -2.252 -7.188 -10.334 1.00 92.81 109 ARG A N 1
ATOM 883 C CA . ARG A 1 109 ? -2.677 -7.235 -11.737 1.00 92.81 109 ARG A CA 1
ATOM 884 C C . ARG A 1 109 ? -2.245 -5.976 -12.474 1.00 92.81 109 ARG A C 1
ATOM 886 O O . ARG A 1 109 ? -2.613 -4.875 -12.072 1.00 92.81 109 ARG A O 1
ATOM 893 N N . ARG A 1 110 ? -1.546 -6.144 -13.597 1.00 93.38 110 ARG A N 1
ATOM 894 C CA . ARG A 1 110 ? -1.248 -5.044 -14.519 1.00 93.38 110 ARG A CA 1
ATOM 895 C C . ARG A 1 110 ? -2.524 -4.575 -15.224 1.00 93.38 110 ARG A C 1
ATOM 897 O O . ARG A 1 110 ? -3.333 -5.396 -15.659 1.00 93.38 110 ARG A O 1
ATOM 904 N N . LEU A 1 111 ? -2.698 -3.261 -15.313 1.00 93.44 111 LEU A N 1
ATOM 905 C CA . LEU A 1 111 ? -3.834 -2.594 -15.953 1.00 93.44 111 LEU A CA 1
ATOM 906 C C . LEU A 1 111 ? -3.442 -1.936 -17.284 1.00 93.44 111 LEU A C 1
ATOM 908 O O . LEU A 1 111 ? -4.231 -1.985 -18.223 1.00 93.44 111 LEU A O 1
ATOM 912 N N . ALA A 1 112 ? -2.239 -1.354 -17.359 1.00 83.69 112 ALA A N 1
ATOM 913 C CA . ALA A 1 112 ? -1.632 -0.755 -18.551 1.00 83.69 112 ALA A CA 1
ATOM 914 C C . ALA A 1 112 ? -0.104 -0.776 -18.401 1.00 83.69 112 ALA A C 1
ATOM 916 O O . ALA A 1 112 ? 0.357 -0.525 -17.267 1.00 83.69 112 ALA A O 1
#

Radius of gyration: 13.76 Å; chains: 1; bounding box: 38×25×36 Å

Sequence (112 aa):
MALEVSPELREILREPFGGGEGNPGFSFREIEFIIADRKLLLVGVAKISYQGSDETWRIPLSFEEEDYRAALASSPRPALEWFAMVVRENVIEWWHTRRLEPNMPFPARRLA

pLDDT: mean 91.31, std 7.54, range [51.22, 97.44]

Organism: NCBI:txid1160718

Foldseek 3Di:
DDWAFAPVLVVLLQDWDWDPVQTKIKGFPDWDWDDDPQKIKIWTFMWIDHPNDIWTKTFIFIDHNVLCVLRTNPHDPVSSNVSSVVVVVVVRVCVVPVDCDPGGPDRMDTDD

Secondary structure (DSSP, 8-state):
----B-HHHHHHHHS-EE--TTS-EEEEEEEEEEEETTEEEEEEEEEEEETTEEEEEEEEEEEEHHHHGGGBTTS-HHHHHHHHHHHHHHHHHHHHH-S--TT-SS--EE--